Protein AF-A0AAU0M6X2-F1 (afdb_monomer)

Nearest PDB structures (foldseek):
  5ofb-assembly1_B  TM=8.542E-01  e=4.170E-01  Homo sapiens
  8vaa-assembly1_Q  TM=8.524E-01  e=2.517E+00  Legionella pneumophila
  6he1-assembly1_A  TM=4.734E-01  e=2.517E+00  Pseudomonas aeruginosa
  6dlm-assembly1_A  TM=5.297E-01  e=7.807E+00  synthetic construct

pLDDT: mean 91.8, std 10.57, range [49.19, 98.12]

Solvent-accessible surface area (backbone atoms only — not comparable to full-atom values): 5231 Å² total; per-residue (Å²): 115,55,74,46,75,36,66,67,50,44,53,52,46,48,54,52,47,53,54,45,51,51,55,43,53,53,39,52,54,48,35,52,53,36,48,53,50,27,53,50,42,40,74,75,35,48,93,38,78,70,28,44,51,52,29,50,53,35,50,51,52,30,52,53,40,52,53,49,43,52,53,47,53,49,52,44,53,56,53,70,65,56,83,34,64,42,80,42,82,54,79,77,72,77,80,114

Structure (mmCIF, N/CA/C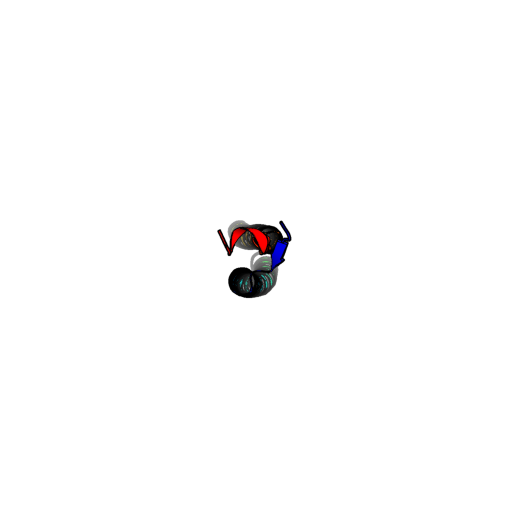/O backbone):
data_AF-A0AAU0M6X2-F1
#
_entry.id   AF-A0AAU0M6X2-F1
#
loop_
_atom_site.group_PDB
_atom_site.id
_atom_site.type_symbol
_atom_site.label_atom_id
_atom_site.label_alt_id
_atom_site.label_comp_id
_atom_site.label_asym_id
_atom_site.label_entity_id
_atom_site.label_seq_id
_atom_site.pdbx_PDB_ins_code
_atom_site.Cartn_x
_atom_site.Cartn_y
_atom_site.Cartn_z
_atom_site.occupancy
_atom_site.B_iso_or_equiv
_atom_site.auth_seq_id
_atom_site.auth_comp_id
_atom_site.auth_asym_id
_atom_site.auth_atom_id
_atom_site.pdbx_PDB_model_num
ATOM 1 N N . MET A 1 1 ? 15.221 -7.108 -36.993 1.00 66.62 1 MET A N 1
ATOM 2 C CA . MET A 1 1 ? 15.212 -6.308 -35.748 1.00 66.62 1 MET A CA 1
ATOM 3 C C . MET A 1 1 ? 15.006 -7.172 -34.508 1.00 66.62 1 MET A C 1
ATOM 5 O O . MET A 1 1 ? 13.884 -7.545 -34.168 1.00 66.62 1 MET A O 1
ATOM 9 N N . ALA A 1 2 ? 16.100 -7.505 -33.820 1.00 85.31 2 ALA A N 1
ATOM 10 C CA . ALA A 1 2 ? 16.067 -8.162 -32.511 1.00 85.31 2 ALA A CA 1
ATOM 11 C C . ALA A 1 2 ? 15.797 -7.142 -31.384 1.00 85.31 2 ALA A C 1
ATOM 13 O O . ALA A 1 2 ? 16.252 -6.001 -31.455 1.00 85.31 2 ALA A O 1
ATOM 14 N N . ARG A 1 3 ? 15.087 -7.542 -30.316 1.00 91.06 3 ARG A N 1
ATOM 15 C CA . ARG A 1 3 ? 14.929 -6.727 -29.095 1.00 91.06 3 ARG A CA 1
ATOM 16 C C . ARG A 1 3 ? 15.879 -7.223 -28.012 1.00 91.06 3 ARG A C 1
ATOM 18 O O . ARG A 1 3 ? 15.949 -8.422 -27.757 1.00 91.06 3 ARG A O 1
ATOM 25 N N . THR A 1 4 ? 16.558 -6.304 -27.335 1.00 94.69 4 THR A N 1
ATOM 26 C CA . THR A 1 4 ? 17.385 -6.608 -26.157 1.00 94.69 4 THR A CA 1
ATOM 27 C C . THR A 1 4 ? 16.960 -5.765 -24.963 1.00 94.69 4 THR A C 1
ATOM 29 O O . THR A 1 4 ? 16.322 -4.726 -25.123 1.00 94.69 4 THR A O 1
ATOM 32 N N . VAL A 1 5 ? 17.291 -6.205 -23.751 1.00 94.94 5 VAL A N 1
ATOM 33 C CA . VAL A 1 5 ? 17.040 -5.430 -22.531 1.00 94.94 5 VAL A CA 1
ATOM 34 C C . VAL A 1 5 ? 18.045 -4.290 -22.444 1.00 94.94 5 VAL A C 1
ATOM 36 O O . VAL A 1 5 ? 19.248 -4.528 -22.431 1.00 94.94 5 VAL A O 1
ATOM 39 N N . ASP A 1 6 ? 17.552 -3.063 -22.301 1.00 96.75 6 ASP A N 1
ATOM 40 C CA . ASP A 1 6 ? 18.372 -1.897 -21.990 1.00 96.75 6 ASP A CA 1
ATOM 41 C C . ASP A 1 6 ? 18.745 -1.924 -20.491 1.00 96.75 6 ASP A C 1
ATOM 43 O O . ASP A 1 6 ? 17.861 -1.810 -19.624 1.00 96.75 6 ASP A O 1
ATOM 47 N N . PRO A 1 7 ? 20.041 -2.067 -20.141 1.00 96.06 7 PRO A N 1
ATOM 48 C CA . PRO A 1 7 ? 20.481 -2.127 -18.750 1.00 96.06 7 PRO A CA 1
ATOM 49 C C . PRO A 1 7 ? 20.132 -0.868 -17.948 1.00 96.06 7 PRO A C 1
ATOM 51 O O . PRO A 1 7 ? 19.808 -0.967 -16.762 1.00 96.06 7 PRO A O 1
ATOM 54 N N . ALA A 1 8 ? 20.149 0.312 -18.573 1.00 95.88 8 ALA A N 1
ATOM 55 C CA . ALA A 1 8 ? 19.828 1.569 -17.911 1.00 95.88 8 ALA A CA 1
ATOM 56 C C . ALA A 1 8 ? 18.324 1.678 -17.626 1.00 95.88 8 ALA A C 1
ATOM 58 O O . ALA A 1 8 ? 17.941 2.066 -16.516 1.00 95.88 8 ALA A O 1
ATOM 59 N N . LYS A 1 9 ? 17.459 1.284 -18.576 1.00 96.75 9 LYS A N 1
ATOM 60 C CA . LYS A 1 9 ? 16.003 1.202 -18.335 1.00 96.75 9 LYS A CA 1
ATOM 61 C C . LYS A 1 9 ? 15.681 0.184 -17.244 1.00 96.75 9 LYS A C 1
ATOM 63 O O . LYS A 1 9 ? 14.913 0.496 -16.332 1.00 96.75 9 LYS A O 1
ATOM 68 N N . ARG A 1 10 ? 16.320 -0.991 -17.276 1.00 97.50 10 ARG A N 1
ATOM 69 C CA . ARG A 1 10 ? 16.181 -2.019 -16.233 1.00 97.50 10 ARG A CA 1
ATOM 70 C C . ARG A 1 10 ? 16.573 -1.483 -14.855 1.00 97.50 10 ARG A C 1
ATOM 72 O O . ARG A 1 10 ? 15.803 -1.645 -13.912 1.00 97.50 10 ARG A O 1
ATOM 79 N N . ALA A 1 11 ? 17.723 -0.818 -14.735 1.00 97.50 11 ALA A N 1
ATOM 80 C CA . ALA A 1 11 ? 18.188 -0.249 -13.470 1.00 97.50 11 ALA A CA 1
ATOM 81 C C . ALA A 1 11 ? 17.258 0.859 -12.944 1.00 97.50 11 ALA A C 1
ATOM 83 O O . ALA A 1 11 ? 16.990 0.933 -11.746 1.00 97.50 11 ALA A O 1
ATOM 84 N N . ARG A 1 12 ? 16.719 1.713 -13.826 1.00 97.06 12 ARG A N 1
ATOM 85 C CA . ARG A 1 12 ? 15.721 2.731 -13.447 1.00 97.06 12 ARG A CA 1
ATOM 86 C C . ARG A 1 12 ? 14.432 2.098 -12.927 1.00 97.06 12 ARG A C 1
ATOM 88 O O . ARG A 1 12 ? 13.964 2.512 -11.870 1.00 97.06 12 ARG A O 1
ATOM 95 N N . ARG A 1 13 ? 13.904 1.084 -13.622 1.00 97.62 13 ARG A N 1
ATOM 96 C CA . ARG A 1 13 ? 12.718 0.338 -13.177 1.00 97.62 13 ARG A CA 1
ATOM 97 C C . ARG A 1 13 ? 12.953 -0.320 -11.819 1.00 97.62 13 ARG A C 1
ATOM 99 O O . ARG A 1 13 ? 12.095 -0.219 -10.954 1.00 97.62 13 ARG A O 1
ATOM 106 N N . GLN A 1 14 ? 14.120 -0.934 -11.613 1.00 98.00 14 GLN A N 1
ATOM 107 C CA . GLN A 1 14 ? 14.443 -1.569 -10.335 1.00 98.00 14 GLN A CA 1
ATOM 108 C C . GLN A 1 14 ? 14.444 -0.561 -9.181 1.00 98.00 14 GLN A C 1
ATOM 110 O O . GLN A 1 14 ? 13.768 -0.791 -8.189 1.00 98.00 14 GLN A O 1
ATOM 115 N N . ARG A 1 15 ? 15.095 0.599 -9.342 1.00 98.00 15 ARG A N 1
ATOM 116 C CA . ARG A 1 15 ? 15.085 1.645 -8.304 1.00 98.00 15 ARG A CA 1
ATOM 117 C C . ARG A 1 15 ? 13.675 2.124 -7.961 1.00 98.00 15 ARG A C 1
ATOM 119 O O . ARG A 1 15 ? 13.376 2.332 -6.792 1.00 98.00 15 ARG A O 1
ATOM 126 N N . ALA A 1 16 ? 12.812 2.278 -8.965 1.00 97.69 16 ALA A N 1
ATOM 127 C CA . ALA A 1 16 ? 11.416 2.637 -8.734 1.00 97.69 16 ALA A CA 1
ATOM 128 C C . ALA A 1 16 ? 10.667 1.539 -7.956 1.00 97.69 16 ALA A C 1
ATOM 130 O O . ALA A 1 16 ? 9.969 1.850 -6.995 1.00 97.69 16 ALA A O 1
ATOM 131 N N . LEU A 1 17 ? 10.853 0.265 -8.321 1.00 98.12 17 LEU A N 1
ATOM 132 C CA . LEU A 1 17 ? 10.277 -0.871 -7.593 1.00 98.12 17 LEU A CA 1
ATOM 133 C C . LEU A 1 17 ? 10.757 -0.930 -6.138 1.00 98.12 17 LEU A C 1
ATOM 135 O O . LEU A 1 17 ? 9.937 -1.154 -5.251 1.00 98.12 17 LEU A O 1
ATOM 139 N N . ASP A 1 18 ? 12.042 -0.683 -5.888 1.00 98.06 18 ASP A N 1
ATOM 140 C CA . ASP A 1 18 ? 12.616 -0.686 -4.540 1.00 98.06 18 ASP A CA 1
ATOM 141 C C . ASP A 1 18 ? 12.021 0.445 -3.682 1.00 98.06 18 ASP A C 1
ATOM 143 O O . ASP A 1 18 ? 11.626 0.217 -2.539 1.00 98.06 18 ASP A O 1
ATOM 147 N N . SER A 1 19 ? 11.879 1.655 -4.242 1.00 97.81 19 SER A N 1
ATOM 148 C CA . SER A 1 19 ? 11.220 2.776 -3.553 1.00 97.81 19 SER A CA 1
ATOM 149 C C . SER A 1 19 ? 9.747 2.495 -3.247 1.00 97.81 19 SER A C 1
ATOM 151 O O . SER A 1 19 ? 9.273 2.804 -2.155 1.00 97.81 19 SER A O 1
ATOM 153 N N . ILE A 1 20 ? 9.022 1.881 -4.188 1.00 97.81 20 ILE A N 1
ATOM 154 C CA . ILE A 1 20 ? 7.623 1.483 -3.988 1.00 97.81 20 ILE A CA 1
ATOM 155 C C . ILE A 1 20 ? 7.517 0.420 -2.888 1.00 97.81 20 ILE A C 1
ATOM 157 O O . ILE A 1 20 ? 6.621 0.498 -2.052 1.00 97.81 20 ILE A O 1
ATOM 161 N N . LEU A 1 21 ? 8.429 -0.557 -2.862 1.00 96.94 21 LEU A N 1
ATOM 162 C CA . LEU A 1 21 ? 8.448 -1.604 -1.841 1.00 96.94 21 LEU A CA 1
ATOM 163 C C . LEU A 1 21 ? 8.708 -1.031 -0.444 1.00 96.94 21 LEU A C 1
ATOM 165 O O . LEU A 1 21 ? 8.060 -1.444 0.514 1.00 96.94 21 LEU A O 1
ATOM 169 N N . PHE A 1 22 ? 9.615 -0.059 -0.331 1.00 97.31 22 PHE A N 1
ATOM 170 C CA . PHE A 1 22 ? 9.860 0.642 0.928 1.00 97.31 22 PHE A CA 1
ATOM 171 C C . PHE A 1 22 ? 8.589 1.342 1.435 1.00 97.31 22 PHE A C 1
ATOM 173 O O . PHE A 1 22 ? 8.141 1.071 2.546 1.00 97.31 22 PHE A O 1
ATOM 180 N N . ALA A 1 23 ? 7.941 2.144 0.582 1.00 96.50 23 ALA A N 1
ATOM 181 C CA . ALA A 1 23 ? 6.686 2.815 0.928 1.00 96.50 23 ALA A CA 1
ATOM 182 C C . ALA A 1 23 ? 5.558 1.825 1.278 1.00 96.50 23 ALA A C 1
ATOM 184 O O . ALA A 1 23 ? 4.752 2.085 2.170 1.00 96.50 23 ALA A O 1
ATOM 185 N N . GLN A 1 24 ? 5.501 0.676 0.598 1.00 97.31 24 GLN A N 1
ATOM 186 C CA . GLN A 1 24 ? 4.537 -0.384 0.891 1.00 97.31 24 GLN A CA 1
ATOM 187 C C . GLN A 1 24 ? 4.724 -0.944 2.307 1.00 97.31 24 GLN A C 1
ATOM 189 O O . GLN A 1 24 ? 3.741 -1.108 3.027 1.00 97.31 24 GLN A O 1
ATOM 194 N N . ASN A 1 25 ? 5.966 -1.211 2.715 1.00 96.81 25 ASN A N 1
ATOM 195 C CA . ASN A 1 25 ? 6.270 -1.734 4.047 1.00 96.81 25 ASN A CA 1
ATOM 196 C C . ASN A 1 25 ? 5.954 -0.715 5.152 1.00 96.81 25 ASN A C 1
ATOM 198 O O . ASN A 1 25 ? 5.386 -1.089 6.179 1.00 96.81 25 ASN A O 1
ATOM 202 N N . ASP A 1 26 ? 6.253 0.566 4.924 1.00 96.88 26 ASP A N 1
ATOM 203 C CA . ASP A 1 26 ? 5.896 1.639 5.859 1.00 96.88 26 ASP A CA 1
ATOM 204 C C . ASP A 1 26 ? 4.376 1.737 6.042 1.00 96.88 26 ASP A C 1
ATOM 206 O O . ASP A 1 26 ? 3.888 1.819 7.171 1.00 96.88 26 ASP A O 1
ATOM 210 N N . LEU A 1 27 ? 3.611 1.663 4.946 1.00 96.94 27 LEU A N 1
ATOM 211 C CA . LEU A 1 27 ? 2.149 1.662 4.999 1.00 96.94 27 LEU A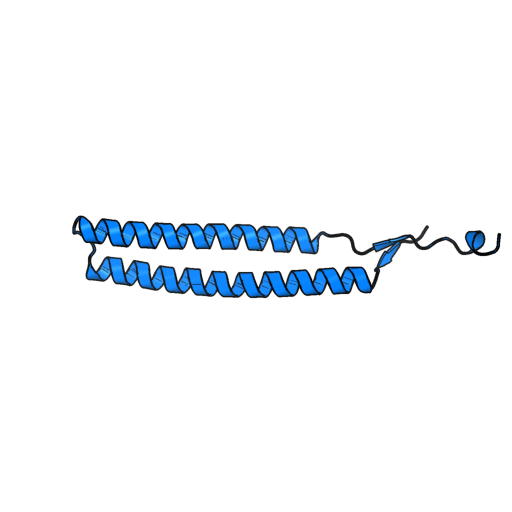 CA 1
ATOM 212 C C . LEU A 1 27 ? 1.596 0.445 5.743 1.00 96.94 27 LEU A C 1
ATOM 214 O O . LEU A 1 27 ? 0.684 0.616 6.544 1.00 96.94 27 LEU A O 1
ATOM 218 N N . ILE A 1 28 ? 2.150 -0.754 5.532 1.00 96.94 28 ILE A N 1
ATOM 219 C CA . ILE A 1 28 ? 1.756 -1.958 6.286 1.00 96.94 28 ILE A CA 1
ATOM 220 C C . ILE A 1 28 ? 1.953 -1.727 7.790 1.00 96.94 28 ILE A C 1
ATOM 222 O O . ILE A 1 28 ? 1.010 -1.902 8.560 1.00 96.94 28 ILE A O 1
ATOM 226 N N . SER A 1 29 ? 3.131 -1.242 8.203 1.00 97.00 29 SER A N 1
ATOM 227 C CA . SER A 1 29 ? 3.403 -0.962 9.620 1.00 97.00 29 SER A CA 1
ATOM 228 C C . SER A 1 29 ? 2.467 0.105 10.198 1.00 97.00 29 SER A C 1
ATOM 230 O O . SER A 1 29 ? 2.062 0.014 11.358 1.00 97.00 29 SER A O 1
ATOM 232 N N . LEU A 1 30 ? 2.118 1.130 9.415 1.00 96.00 30 LEU A N 1
ATOM 233 C CA . LEU A 1 30 ? 1.178 2.16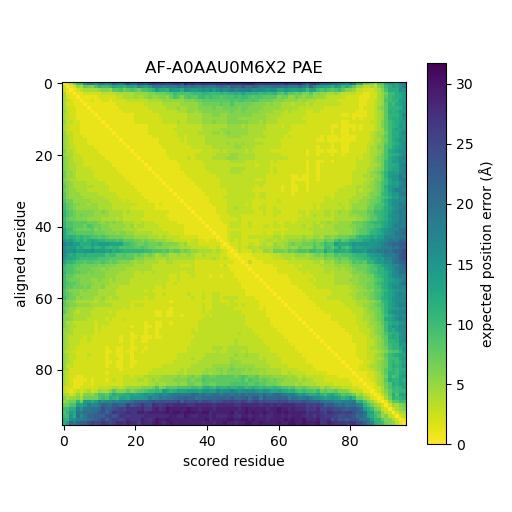8 9.837 1.00 96.00 30 LEU A CA 1
ATOM 234 C C . LEU A 1 30 ? -0.250 1.634 9.977 1.00 96.00 30 LEU A C 1
ATOM 236 O O . LEU A 1 30 ? -0.912 1.972 10.954 1.00 96.00 30 LEU A O 1
ATOM 240 N N . VAL A 1 31 ? -0.717 0.795 9.046 1.00 96.62 31 VAL A N 1
ATOM 241 C CA . VAL A 1 31 ? -2.042 0.157 9.125 1.00 96.62 31 VAL A CA 1
ATOM 242 C C . VAL A 1 31 ? -2.158 -0.674 10.402 1.00 96.62 31 VAL A C 1
ATOM 244 O O . VAL A 1 31 ? -3.144 -0.525 11.123 1.00 96.62 31 VAL A O 1
ATOM 247 N N . GLU A 1 32 ? -1.146 -1.487 10.714 1.00 95.38 32 GLU A N 1
ATOM 248 C CA . GLU A 1 32 ? -1.103 -2.300 11.938 1.00 95.38 32 GLU A CA 1
ATOM 249 C C . GLU A 1 32 ? -1.179 -1.425 13.197 1.00 95.38 32 GLU A C 1
ATOM 251 O O . GLU A 1 32 ? -2.084 -1.589 14.012 1.00 95.38 32 GLU A O 1
ATOM 256 N N . LYS A 1 33 ? -0.305 -0.415 13.308 1.00 94.19 33 LYS A N 1
ATOM 257 C CA . LYS A 1 33 ? -0.287 0.510 14.456 1.00 94.19 33 LYS A CA 1
ATOM 258 C C . LYS A 1 33 ? -1.590 1.295 14.603 1.00 94.19 33 LYS A C 1
ATOM 260 O O . LYS A 1 33 ? -2.044 1.533 15.719 1.00 94.19 33 LYS A O 1
ATOM 265 N N . CYS A 1 34 ? -2.202 1.717 13.498 1.00 94.00 34 CYS A N 1
ATOM 266 C CA . CYS A 1 34 ? -3.511 2.365 13.532 1.00 94.00 34 CYS A CA 1
ATOM 267 C C . CYS A 1 34 ? -4.615 1.399 13.978 1.00 94.0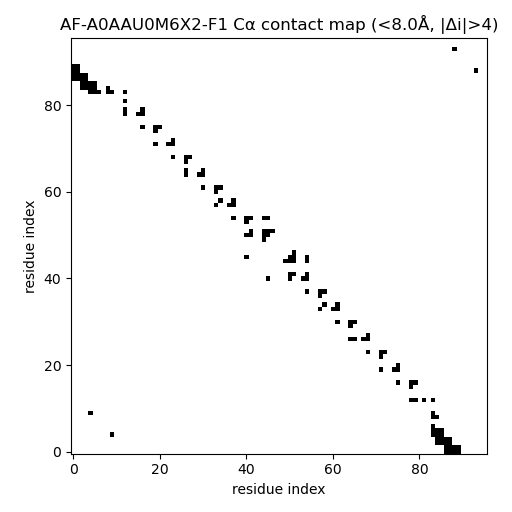0 34 CYS A C 1
ATOM 269 O O . CYS A 1 34 ? -5.526 1.829 14.681 1.00 94.00 34 CYS A O 1
ATOM 271 N N . GLY A 1 35 ? -4.527 0.117 13.614 1.00 93.94 35 GLY A N 1
ATOM 272 C CA . GLY A 1 35 ? -5.414 -0.928 14.124 1.00 93.94 35 GLY A CA 1
ATOM 273 C C . GLY A 1 35 ? -5.301 -1.099 15.639 1.00 93.94 35 GLY A C 1
ATOM 274 O O . GLY A 1 35 ? -6.323 -1.113 16.32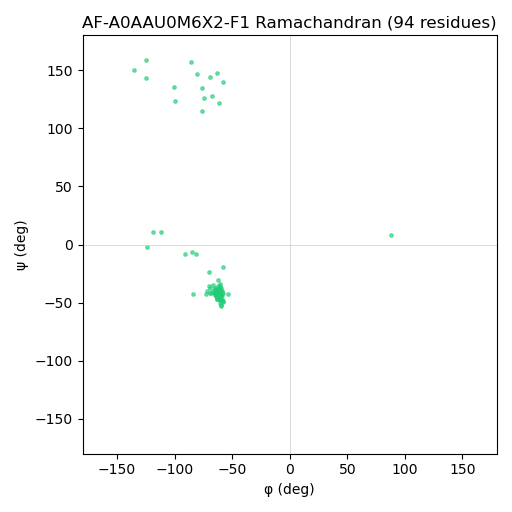5 1.00 93.94 35 GLY A O 1
ATOM 275 N N . ASP A 1 36 ? -4.078 -1.132 16.170 1.00 93.38 36 ASP A N 1
ATOM 276 C CA . ASP A 1 36 ? -3.835 -1.207 17.617 1.00 93.38 36 ASP A CA 1
ATOM 277 C C . ASP A 1 36 ? -4.404 0.016 18.353 1.00 93.38 36 ASP A C 1
ATOM 279 O O . ASP A 1 36 ? -5.064 -0.119 19.386 1.00 93.38 36 ASP A O 1
ATOM 283 N N . LEU A 1 37 ? -4.205 1.218 17.800 1.00 88.88 37 LEU A N 1
ATOM 284 C CA . LEU A 1 37 ? -4.755 2.459 18.354 1.00 88.88 37 LEU A CA 1
ATOM 285 C C . LEU A 1 37 ? -6.288 2.492 18.311 1.00 88.88 37 LEU A C 1
ATOM 287 O O . LEU A 1 37 ? -6.913 2.932 19.274 1.00 88.88 37 LEU A O 1
ATOM 291 N N . GLU A 1 38 ? -6.905 2.024 17.222 1.00 92.44 38 GLU A N 1
ATOM 292 C CA . GLU A 1 38 ? -8.364 1.907 17.117 1.00 92.44 38 GLU A CA 1
ATOM 293 C C . GLU A 1 38 ? -8.914 0.951 18.185 1.00 92.44 38 GLU A C 1
ATOM 295 O O . GLU A 1 38 ? -9.901 1.268 18.855 1.00 92.44 38 GLU A O 1
ATOM 300 N N . ALA A 1 39 ? -8.265 -0.203 18.372 1.00 93.94 39 ALA A N 1
ATOM 301 C CA . ALA A 1 39 ? -8.650 -1.184 19.378 1.00 93.94 39 ALA A CA 1
ATOM 302 C C . ALA A 1 39 ? -8.514 -0.623 20.804 1.00 93.94 39 ALA A C 1
ATOM 304 O O . ALA A 1 39 ? -9.437 -0.776 21.607 1.00 93.94 39 ALA A O 1
ATOM 305 N N . GLY A 1 40 ? -7.412 0.077 21.095 1.00 92.81 40 GLY A N 1
ATOM 306 C CA . GLY A 1 40 ? -7.192 0.760 22.372 1.00 92.81 40 GLY A CA 1
ATOM 307 C C . GLY A 1 40 ? -8.248 1.831 22.650 1.00 92.81 40 GLY A C 1
ATOM 308 O O . GLY A 1 40 ? -8.910 1.789 23.685 1.00 92.81 40 GLY A O 1
ATOM 309 N N . ALA A 1 41 ? -8.502 2.724 21.687 1.00 90.00 41 ALA A N 1
ATOM 310 C CA . ALA A 1 41 ? -9.533 3.754 21.816 1.00 90.00 41 ALA A CA 1
ATOM 311 C C . ALA A 1 41 ? -10.921 3.142 22.063 1.00 90.00 41 ALA A C 1
ATOM 313 O O . ALA A 1 41 ? -11.672 3.607 22.918 1.00 90.00 41 ALA A O 1
ATOM 314 N N . ARG A 1 42 ? -11.261 2.057 21.361 1.00 94.25 42 ARG A N 1
ATOM 315 C CA . ARG A 1 42 ? -12.537 1.361 21.563 1.00 94.25 42 ARG A CA 1
ATOM 316 C C . ARG A 1 42 ? -12.663 0.781 22.970 1.00 94.25 42 ARG A C 1
ATOM 318 O O . ARG A 1 42 ? -13.750 0.839 23.536 1.00 94.25 42 ARG A O 1
ATOM 325 N N . ALA A 1 43 ? -11.583 0.232 23.520 1.00 94.75 43 ALA A N 1
ATOM 326 C CA . ALA A 1 43 ? -11.576 -0.323 24.869 1.00 94.75 43 ALA A CA 1
ATOM 327 C C . ALA A 1 43 ? -11.674 0.759 25.959 1.00 94.75 43 ALA A C 1
ATOM 329 O O . ALA A 1 43 ? -12.310 0.527 26.984 1.00 94.75 43 ALA A O 1
ATOM 330 N N . GLU A 1 44 ? -11.063 1.926 25.743 1.00 93.62 44 GLU A N 1
ATOM 331 C CA . GLU A 1 44 ? -10.997 3.003 26.739 1.00 93.62 44 GLU A CA 1
ATOM 332 C C . GLU A 1 44 ? -12.230 3.908 26.749 1.00 93.62 44 GLU A C 1
ATOM 334 O O . GLU A 1 44 ? -12.699 4.297 27.818 1.00 93.62 44 GLU A O 1
ATOM 339 N N . VAL A 1 45 ? -12.738 4.276 25.568 1.00 93.88 45 VAL A N 1
ATOM 340 C CA . VAL A 1 45 ? -13.770 5.318 25.435 1.00 93.88 45 VAL A CA 1
ATOM 341 C C . VAL A 1 45 ? -15.031 4.859 24.700 1.00 93.88 45 VAL A C 1
ATOM 343 O O . VAL A 1 45 ? -15.974 5.638 24.567 1.00 93.88 45 VAL A O 1
ATOM 346 N N . GLY A 1 46 ? -15.081 3.614 24.223 1.00 91.00 46 GLY A N 1
ATOM 347 C CA . GLY A 1 46 ? -16.233 3.087 23.489 1.00 91.00 46 GLY A CA 1
ATOM 348 C C . GLY A 1 46 ? -17.519 3.027 24.324 1.00 91.00 46 GLY A C 1
ATOM 349 O O . GLY A 1 46 ? -17.492 2.787 25.530 1.00 91.00 46 GLY A O 1
ATOM 350 N N . GLY A 1 47 ? -18.666 3.218 23.666 1.00 90.25 47 GLY A N 1
ATOM 351 C CA . GLY A 1 47 ? -19.986 3.178 24.307 1.00 90.25 47 GLY A CA 1
ATOM 352 C C . GLY A 1 47 ? -20.444 4.518 24.888 1.00 90.25 47 GLY A C 1
ATOM 353 O O . GLY A 1 47 ? -21.470 4.584 25.574 1.00 90.25 47 GLY A O 1
ATOM 354 N N . HIS A 1 48 ? -19.706 5.595 24.620 1.00 92.38 48 HIS A N 1
ATOM 355 C CA . HIS A 1 48 ? -20.092 6.969 24.929 1.00 92.38 48 HIS A CA 1
ATOM 356 C C . HIS A 1 48 ? -20.035 7.819 23.654 1.00 92.38 48 HIS A C 1
ATOM 358 O O . HIS A 1 48 ? -19.097 7.653 22.879 1.00 92.38 48 HIS A O 1
ATOM 364 N N . PRO A 1 49 ? -20.949 8.790 23.446 1.00 93.19 49 PRO A N 1
ATOM 365 C CA . PRO A 1 49 ? -21.067 9.497 22.166 1.00 93.19 49 PRO A CA 1
ATOM 366 C C . PRO A 1 49 ? -19.762 10.120 21.644 1.00 93.19 49 PRO A C 1
ATOM 368 O O . PRO A 1 49 ? -19.450 10.010 20.463 1.00 93.19 49 PRO A O 1
ATOM 371 N N . ILE A 1 50 ? -18.977 10.747 22.529 1.00 93.19 50 ILE A N 1
ATOM 372 C CA . ILE A 1 50 ? -17.692 11.368 22.164 1.00 93.19 50 ILE A CA 1
ATOM 373 C C . ILE A 1 50 ? -16.632 10.304 21.861 1.00 93.19 50 ILE A C 1
ATOM 375 O O . ILE A 1 50 ? -15.849 10.450 20.926 1.00 93.19 50 ILE A O 1
ATOM 379 N N . GLY A 1 51 ? -16.595 9.226 22.644 1.00 92.31 51 GLY A N 1
ATOM 380 C CA . GLY A 1 51 ? -15.636 8.150 22.431 1.00 92.31 51 GLY A CA 1
ATOM 381 C C . GLY A 1 51 ? -15.917 7.363 21.156 1.00 92.31 51 GLY A C 1
ATOM 382 O O . GLY A 1 51 ? -14.987 7.057 20.416 1.00 92.31 51 GLY A O 1
ATOM 383 N N . ASP A 1 52 ? -17.188 7.143 20.824 1.00 92.81 52 ASP A N 1
ATOM 384 C CA . ASP A 1 52 ? -17.592 6.526 19.561 1.00 92.81 52 ASP A CA 1
ATOM 385 C C . ASP A 1 52 ? -17.166 7.383 18.354 1.00 92.81 52 ASP A C 1
ATOM 387 O O . ASP A 1 52 ? -16.738 6.840 17.335 1.00 92.81 52 ASP A O 1
ATOM 391 N N . GLU A 1 53 ? -17.190 8.718 18.471 1.00 94.06 53 GLU A N 1
ATOM 392 C CA . GLU A 1 53 ? -16.652 9.613 17.439 1.00 94.06 53 GLU A CA 1
ATOM 393 C C . GLU A 1 53 ? -15.127 9.468 17.289 1.00 94.06 53 GLU A C 1
ATOM 395 O O . GLU A 1 53 ? -14.613 9.416 16.168 1.00 94.06 53 GLU A O 1
ATOM 400 N N . ILE A 1 54 ? -14.389 9.357 18.399 1.00 91.06 54 ILE A N 1
ATOM 401 C CA . ILE A 1 54 ? -12.935 9.122 18.384 1.00 91.06 54 ILE A CA 1
ATOM 402 C C . ILE A 1 54 ? -12.618 7.784 17.703 1.00 91.06 54 ILE A C 1
ATOM 404 O O . ILE A 1 54 ? -11.768 7.734 16.810 1.00 91.06 54 ILE A O 1
ATOM 408 N N . VAL A 1 55 ? -13.336 6.717 18.066 1.00 93.88 55 VAL A N 1
ATOM 409 C CA . VAL A 1 55 ? -13.186 5.383 17.461 1.00 93.88 55 VAL A CA 1
ATOM 410 C C . VAL A 1 55 ? -13.502 5.428 15.966 1.00 93.88 55 VAL A C 1
ATOM 412 O O . VAL A 1 55 ? -12.746 4.883 15.162 1.00 93.88 55 VAL A O 1
ATOM 415 N N . ALA A 1 56 ? -14.568 6.125 15.564 1.00 93.00 56 ALA A N 1
ATOM 416 C CA . ALA A 1 56 ? -14.921 6.285 14.156 1.00 93.00 56 ALA A CA 1
ATOM 417 C C . ALA A 1 56 ? -13.826 7.018 13.365 1.00 93.00 56 ALA A C 1
ATOM 419 O O . ALA A 1 56 ? -13.480 6.603 12.258 1.00 93.00 56 ALA A O 1
ATOM 420 N N . ARG A 1 57 ? -13.224 8.074 13.928 1.00 91.19 57 ARG A N 1
ATOM 421 C CA . ARG A 1 57 ? -12.102 8.790 13.294 1.00 91.19 57 ARG A CA 1
ATOM 422 C C . ARG A 1 57 ? -10.850 7.917 13.166 1.00 91.19 57 ARG A C 1
ATOM 424 O O . ARG A 1 57 ? -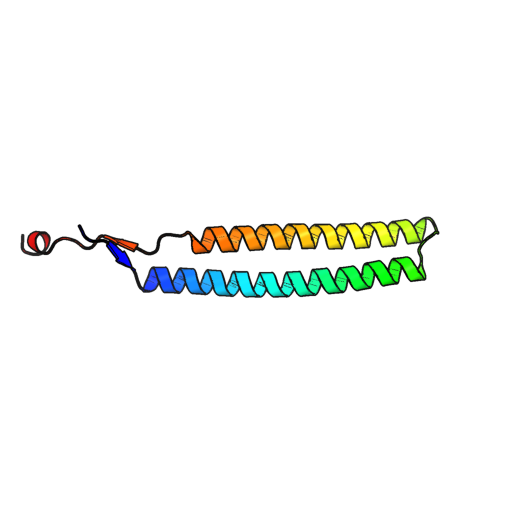10.167 7.985 12.140 1.00 91.19 57 ARG A O 1
ATOM 431 N N . ALA A 1 58 ? -10.560 7.086 14.168 1.00 90.25 58 ALA A N 1
ATOM 432 C CA . ALA A 1 58 ? -9.461 6.123 14.108 1.00 90.25 58 ALA A CA 1
ATOM 433 C C . ALA A 1 58 ? -9.689 5.086 12.993 1.00 90.25 58 ALA A C 1
ATOM 435 O O . ALA A 1 58 ? -8.810 4.887 12.153 1.00 90.25 58 ALA A O 1
ATOM 436 N N . ALA A 1 59 ? -10.899 4.524 12.909 1.00 92.94 59 ALA A N 1
ATOM 437 C CA . ALA A 1 59 ? -11.285 3.588 11.855 1.00 92.94 59 ALA A CA 1
ATOM 438 C C . ALA A 1 59 ? -11.205 4.219 10.449 1.00 92.94 59 ALA A C 1
ATOM 440 O O . ALA A 1 59 ? -10.685 3.600 9.521 1.00 92.94 59 ALA A O 1
ATOM 441 N N . LEU A 1 60 ? -11.651 5.473 10.285 1.00 93.56 60 LEU A N 1
ATOM 442 C CA . LEU A 1 60 ? -11.516 6.216 9.022 1.00 93.56 60 LEU A CA 1
ATOM 443 C C . LEU A 1 60 ? -10.048 6.393 8.612 1.00 93.56 60 LEU A C 1
ATOM 445 O O . LEU A 1 60 ? -9.706 6.209 7.445 1.00 93.56 60 LEU A O 1
ATOM 449 N N . SER A 1 61 ? -9.178 6.720 9.570 1.00 92.00 61 SER A N 1
ATOM 450 C CA . SER A 1 61 ? -7.740 6.876 9.319 1.00 92.00 61 SER A CA 1
ATOM 451 C C . SER A 1 61 ? -7.105 5.556 8.877 1.00 92.00 61 SER A C 1
ATOM 453 O O . SER A 1 61 ? -6.345 5.535 7.908 1.00 92.00 61 SER A O 1
ATOM 455 N N . ARG A 1 62 ? -7.473 4.441 9.522 1.00 93.94 62 ARG A N 1
ATOM 456 C CA . ARG A 1 62 ? -7.036 3.098 9.118 1.00 93.94 62 ARG A CA 1
ATOM 457 C C . ARG A 1 62 ? -7.502 2.757 7.701 1.00 93.94 62 ARG A C 1
ATOM 459 O O . ARG A 1 62 ? -6.686 2.355 6.876 1.00 93.94 62 ARG A O 1
ATOM 466 N N . GLY A 1 63 ? -8.774 3.006 7.386 1.00 95.19 63 GLY A N 1
ATOM 467 C CA . GLY A 1 63 ? -9.324 2.784 6.045 1.00 95.19 63 GLY A CA 1
ATOM 468 C C . GLY A 1 63 ? -8.623 3.610 4.958 1.00 95.19 63 GLY A C 1
ATOM 469 O O . GLY A 1 63 ? -8.369 3.111 3.862 1.00 95.19 63 GLY A O 1
ATOM 470 N N . ALA A 1 64 ? -8.235 4.855 5.254 1.00 95.31 64 ALA A N 1
ATOM 471 C CA . ALA A 1 64 ? -7.463 5.682 4.322 1.00 95.31 64 ALA A CA 1
ATOM 472 C C . ALA A 1 64 ? -6.055 5.111 4.050 1.00 95.31 64 ALA A C 1
ATOM 474 O O . ALA A 1 64 ? -5.568 5.157 2.913 1.00 95.31 64 ALA A O 1
ATOM 475 N N . LEU A 1 65 ? -5.408 4.539 5.070 1.00 96.06 65 LEU A N 1
ATOM 476 C CA . LEU A 1 65 ? -4.119 3.859 4.921 1.00 96.06 65 LEU A CA 1
ATOM 477 C C . LEU A 1 65 ? -4.249 2.554 4.126 1.00 96.06 65 LEU A C 1
ATOM 479 O O . LEU A 1 65 ? -3.430 2.307 3.244 1.00 96.06 65 LEU A O 1
ATOM 483 N N . GLU A 1 66 ? -5.297 1.761 4.365 1.00 96.75 66 GLU A N 1
ATOM 484 C CA . GLU A 1 66 ? -5.605 0.557 3.575 1.00 96.75 66 GLU A CA 1
ATOM 485 C C . GLU A 1 66 ? -5.814 0.906 2.087 1.00 96.75 66 GLU A C 1
ATOM 487 O O . GLU A 1 66 ? -5.254 0.254 1.200 1.00 96.75 66 GLU A O 1
ATOM 492 N N . GLY A 1 67 ? -6.540 1.993 1.796 1.00 97.31 67 GLY A N 1
ATOM 493 C CA . GLY A 1 67 ? -6.697 2.510 0.433 1.00 97.31 67 GLY A CA 1
ATOM 494 C C . GLY A 1 67 ? -5.371 2.954 -0.198 1.00 97.31 67 GLY A C 1
ATOM 495 O O . GLY A 1 67 ? -5.092 2.642 -1.358 1.00 97.31 67 GLY A O 1
ATOM 496 N N . SER A 1 68 ? -4.516 3.623 0.579 1.00 97.50 68 SER A N 1
ATOM 497 C CA . SER A 1 68 ? -3.172 4.022 0.138 1.00 97.50 68 SER A CA 1
ATOM 498 C C . SER A 1 68 ? -2.287 2.807 -0.160 1.00 97.50 68 SER A C 1
ATOM 500 O O . SER A 1 68 ? -1.597 2.776 -1.180 1.00 97.50 68 SER A O 1
ATOM 502 N N . LEU A 1 69 ? -2.351 1.768 0.677 1.00 97.56 69 LEU A N 1
ATOM 503 C CA . LEU A 1 69 ? -1.627 0.512 0.483 1.00 97.56 69 LEU A CA 1
ATOM 504 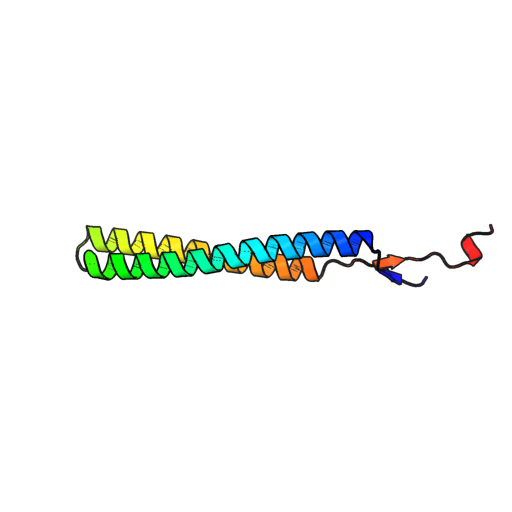C C . LEU A 1 69 ? -2.053 -0.190 -0.814 1.00 97.56 69 LEU A C 1
ATOM 506 O O . LEU A 1 69 ? -1.199 -0.649 -1.577 1.00 97.56 69 LEU A O 1
ATOM 510 N N . ALA A 1 70 ? -3.356 -0.223 -1.103 1.00 97.12 70 ALA A N 1
ATOM 511 C CA . ALA A 1 70 ? -3.874 -0.767 -2.354 1.00 97.12 70 ALA A CA 1
ATOM 512 C C . ALA A 1 70 ? -3.370 0.021 -3.578 1.00 97.12 70 ALA A C 1
ATOM 514 O O . ALA A 1 70 ? -2.944 -0.582 -4.566 1.00 97.12 70 ALA A O 1
ATOM 515 N N . ALA A 1 71 ? -3.352 1.355 -3.506 1.00 97.56 71 ALA A N 1
ATOM 516 C CA . ALA A 1 71 ? -2.828 2.202 -4.578 1.00 97.56 71 ALA A CA 1
ATOM 517 C C . ALA A 1 71 ? -1.324 1.969 -4.823 1.00 97.56 71 ALA A C 1
ATOM 519 O O . ALA A 1 71 ? -0.890 1.844 -5.970 1.00 97.56 71 ALA A O 1
ATOM 520 N N . VAL A 1 72 ? -0.525 1.833 -3.759 1.00 97.56 72 VAL A N 1
ATOM 521 C CA . VAL A 1 72 ? 0.911 1.518 -3.860 1.00 97.56 72 VAL A CA 1
ATOM 522 C C . VAL A 1 72 ? 1.139 0.126 -4.457 1.00 97.56 72 VAL A C 1
ATOM 524 O O . VAL A 1 72 ? 2.016 -0.044 -5.307 1.00 97.56 72 VAL A O 1
ATOM 527 N N . ALA A 1 73 ? 0.323 -0.866 -4.093 1.00 96.50 73 ALA A N 1
ATOM 528 C CA . ALA A 1 73 ? 0.389 -2.198 -4.694 1.00 96.50 73 ALA A CA 1
ATOM 529 C C . ALA A 1 73 ? 0.104 -2.164 -6.209 1.00 96.50 73 ALA A C 1
ATOM 531 O O . ALA A 1 73 ? 0.825 -2.797 -6.987 1.00 96.50 73 ALA A O 1
ATOM 532 N N . GLN A 1 74 ? -0.884 -1.372 -6.642 1.00 97.56 74 GLN A N 1
ATOM 533 C CA . GLN A 1 74 ? -1.172 -1.152 -8.064 1.00 97.56 74 GLN A CA 1
ATOM 534 C C . GLN A 1 74 ? -0.010 -0.450 -8.778 1.00 97.56 74 GLN A C 1
ATOM 536 O O . GLN A 1 74 ? 0.400 -0.885 -9.855 1.00 97.56 74 GLN A O 1
ATOM 541 N N . ALA A 1 75 ? 0.579 0.583 -8.166 1.00 97.06 75 ALA A N 1
ATOM 542 C CA . ALA A 1 75 ? 1.754 1.263 -8.710 1.00 97.06 75 ALA A CA 1
ATOM 543 C C . ALA A 1 75 ? 2.942 0.301 -8.885 1.00 97.06 75 ALA A C 1
ATOM 545 O O . ALA A 1 75 ? 3.633 0.349 -9.905 1.00 97.06 75 ALA A O 1
ATOM 546 N N . ARG A 1 76 ? 3.146 -0.627 -7.938 1.00 97.56 76 ARG A N 1
ATOM 547 C CA . ARG A 1 76 ? 4.168 -1.681 -8.041 1.00 97.56 76 ARG A CA 1
ATOM 548 C C . ARG A 1 76 ? 3.938 -2.569 -9.257 1.00 97.56 76 ARG A C 1
ATOM 550 O O . ARG A 1 76 ? 4.872 -2.823 -10.016 1.00 97.56 76 ARG A O 1
ATOM 557 N N . GLN A 1 77 ? 2.701 -3.028 -9.448 1.00 97.38 77 GLN A N 1
ATOM 558 C CA . GLN A 1 77 ? 2.331 -3.867 -10.585 1.00 97.38 77 GLN A CA 1
ATOM 559 C C . GLN A 1 77 ? 2.522 -3.118 -11.908 1.00 97.38 77 GLN A C 1
ATOM 561 O O . GLN A 1 77 ? 3.156 -3.646 -12.817 1.00 97.38 77 GLN A O 1
ATOM 566 N N . ALA A 1 78 ? 2.058 -1.870 -11.998 1.00 96.94 78 ALA A N 1
ATOM 567 C CA . ALA A 1 78 ? 2.246 -1.035 -13.181 1.00 96.94 78 ALA A CA 1
ATOM 568 C C . ALA A 1 78 ? 3.736 -0.825 -13.500 1.00 96.94 78 ALA A C 1
ATOM 570 O O . ALA A 1 78 ? 4.154 -0.984 -14.645 1.00 96.94 78 ALA A O 1
ATOM 571 N N . CYS A 1 79 ? 4.559 -0.542 -12.484 1.00 97.25 79 CYS A N 1
ATOM 572 C CA . CYS A 1 79 ? 5.999 -0.360 -12.647 1.00 97.25 79 CYS A CA 1
ATOM 573 C C . CYS A 1 79 ? 6.694 -1.637 -13.144 1.00 97.25 79 CYS A C 1
ATOM 575 O O . CYS A 1 79 ? 7.548 -1.572 -14.029 1.00 97.25 79 CYS A O 1
ATOM 577 N N . ALA A 1 80 ? 6.298 -2.807 -12.632 1.00 96.31 80 ALA A N 1
ATOM 578 C CA . ALA A 1 80 ? 6.840 -4.095 -13.062 1.00 96.31 80 ALA A CA 1
ATOM 579 C C . ALA A 1 80 ? 6.558 -4.395 -14.547 1.00 96.31 80 ALA A C 1
ATOM 581 O O . ALA A 1 80 ? 7.378 -5.038 -15.205 1.00 96.31 80 ALA A O 1
ATOM 582 N N . MET A 1 81 ? 5.439 -3.888 -15.075 1.00 97.19 81 MET A N 1
ATOM 583 C CA . MET A 1 81 ? 5.014 -4.073 -16.466 1.00 97.19 81 MET A CA 1
ATOM 584 C C . MET A 1 81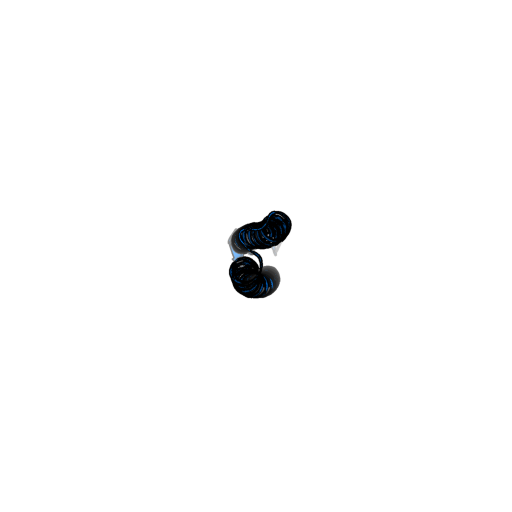 ? 5.684 -3.116 -17.460 1.00 97.19 81 MET A C 1
ATOM 586 O O . MET A 1 81 ? 5.526 -3.298 -18.665 1.00 97.19 81 MET A O 1
ATOM 590 N N . ILE A 1 82 ? 6.437 -2.110 -16.997 1.00 96.00 82 ILE A N 1
ATOM 591 C CA . ILE A 1 82 ? 7.147 -1.186 -17.891 1.00 96.00 82 ILE A CA 1
ATOM 592 C C . ILE A 1 82 ? 8.161 -1.972 -18.726 1.00 96.00 82 ILE A C 1
ATOM 594 O O . ILE A 1 82 ? 9.069 -2.613 -18.178 1.00 96.00 82 ILE A O 1
ATOM 598 N N . ASP A 1 83 ? 8.015 -1.888 -20.051 1.00 95.94 83 ASP A N 1
ATOM 599 C CA . ASP A 1 83 ? 8.942 -2.489 -21.001 1.00 95.94 83 ASP A CA 1
ATOM 600 C C . ASP A 1 83 ? 10.303 -1.784 -20.939 1.00 95.94 83 ASP A C 1
ATOM 602 O O . ASP A 1 83 ? 10.426 -0.560 -21.028 1.00 95.94 83 ASP A O 1
ATOM 606 N N . VAL A 1 84 ? 11.345 -2.589 -20.764 1.00 96.56 84 VAL A N 1
ATOM 607 C CA . VAL A 1 84 ? 12.739 -2.149 -20.665 1.00 96.56 84 VAL A CA 1
ATOM 608 C C . VAL A 1 84 ? 13.557 -2.590 -21.875 1.00 96.56 84 VAL A C 1
ATOM 610 O O . VAL A 1 84 ? 14.780 -2.497 -21.847 1.00 96.56 84 VAL A O 1
ATOM 613 N N . THR A 1 85 ? 12.907 -3.086 -22.926 1.00 95.81 85 THR A N 1
ATOM 614 C CA . THR A 1 85 ? 13.575 -3.503 -24.156 1.00 95.81 85 THR A CA 1
ATOM 615 C C . THR A 1 85 ? 13.787 -2.340 -25.130 1.00 95.81 85 THR A C 1
ATOM 617 O O . THR A 1 85 ? 13.141 -1.287 -25.054 1.00 95.81 85 THR A O 1
ATOM 620 N N . VAL A 1 86 ? 14.771 -2.506 -26.010 1.00 92.31 86 VAL A N 1
ATOM 621 C CA . VAL A 1 86 ? 15.106 -1.614 -27.128 1.00 92.31 86 VAL A CA 1
ATOM 622 C C . VAL A 1 86 ? 15.359 -2.449 -28.378 1.00 92.31 86 VAL A C 1
ATOM 624 O O . VAL A 1 86 ? 15.792 -3.600 -28.282 1.00 92.31 86 VAL A O 1
ATOM 627 N N . GLU A 1 87 ? 15.075 -1.872 -29.540 1.00 91.75 87 GLU A N 1
ATOM 628 C CA . GLU A 1 87 ? 15.387 -2.474 -30.836 1.00 91.75 87 GLU A CA 1
ATOM 629 C C . GLU A 1 87 ? 16.880 -2.324 -31.130 1.00 91.75 87 GLU A C 1
ATOM 631 O O . GLU A 1 87 ? 17.469 -1.262 -30.916 1.00 91.75 87 GLU A O 1
ATOM 636 N N . VAL A 1 88 ? 17.498 -3.411 -31.586 1.00 84.50 88 VAL A N 1
ATOM 637 C CA . VAL A 1 88 ? 18.880 -3.426 -32.064 1.00 84.50 88 VAL A CA 1
ATOM 638 C C . VAL A 1 88 ? 18.827 -3.376 -33.595 1.00 84.50 88 VAL A C 1
ATOM 640 O O . VAL A 1 88 ? 18.170 -4.246 -34.177 1.00 84.50 88 VAL A O 1
ATOM 643 N N . PRO A 1 89 ? 19.468 -2.382 -34.245 1.00 75.56 89 PRO A N 1
ATOM 644 C CA . PRO A 1 89 ? 19.571 -2.340 -35.702 1.00 75.56 89 PRO A CA 1
ATOM 645 C C . PRO A 1 89 ? 20.258 -3.602 -36.218 1.00 75.56 89 PRO A C 1
ATOM 647 O O . PRO A 1 89 ? 21.229 -4.062 -35.605 1.00 75.56 89 PRO A O 1
ATOM 650 N N . ASP A 1 90 ? 19.765 -4.147 -37.327 1.00 74.62 90 ASP A N 1
ATOM 651 C CA . ASP A 1 90 ? 20.401 -5.287 -37.983 1.00 74.62 90 ASP A CA 1
ATOM 652 C C . ASP A 1 90 ? 21.748 -4.818 -38.598 1.00 74.62 90 ASP A C 1
ATOM 654 O O . ASP A 1 90 ? 21.882 -3.670 -39.028 1.00 74.62 90 ASP A O 1
ATOM 658 N N . GLU A 1 91 ? 22.788 -5.664 -38.580 1.00 63.28 91 GLU A N 1
ATOM 659 C CA . GLU A 1 91 ? 24.183 -5.274 -38.891 1.00 63.28 91 GLU A CA 1
ATOM 660 C C . GLU A 1 91 ? 24.385 -4.665 -40.298 1.00 63.28 91 GLU A C 1
ATOM 662 O O . GLU A 1 91 ? 25.354 -3.933 -40.514 1.00 63.28 91 GLU A O 1
ATOM 667 N N . GLU A 1 92 ? 23.454 -4.889 -41.230 1.00 58.06 92 GLU A N 1
ATOM 668 C CA . GLU A 1 92 ? 23.482 -4.344 -42.596 1.00 58.06 92 GLU A CA 1
ATOM 669 C C . GLU A 1 92 ? 23.242 -2.822 -42.663 1.00 58.06 92 GLU A C 1
ATOM 671 O O . GLU A 1 92 ? 23.737 -2.171 -43.579 1.00 58.06 92 GLU A O 1
ATOM 676 N N . GLU A 1 93 ? 22.584 -2.214 -41.669 1.00 55.53 93 GLU A N 1
ATOM 677 C CA . GLU A 1 93 ? 22.316 -0.762 -41.639 1.00 55.53 93 GLU A CA 1
ATOM 678 C C . GLU A 1 93 ? 23.478 0.070 -41.065 1.00 55.53 93 GLU A C 1
ATOM 680 O O . GLU A 1 93 ? 23.437 1.298 -41.080 1.00 55.53 93 GLU A O 1
ATOM 685 N N . ARG A 1 94 ? 24.534 -0.570 -40.541 1.00 52.28 94 ARG A N 1
ATOM 686 C CA . ARG A 1 94 ? 25.692 0.129 -39.943 1.00 52.28 94 ARG A CA 1
ATOM 687 C C . ARG A 1 94 ? 26.827 0.430 -40.922 1.00 52.28 94 ARG A C 1
ATOM 689 O O . ARG A 1 94 ? 27.766 1.124 -40.538 1.00 52.28 94 ARG A O 1
ATOM 696 N N . SER A 1 95 ? 26.758 -0.101 -42.142 1.00 55.16 95 SER A N 1
ATOM 697 C CA . SER A 1 95 ? 27.836 -0.022 -43.142 1.00 55.16 95 SER A CA 1
ATOM 698 C C . SER A 1 95 ? 27.440 0.714 -44.433 1.00 55.16 95 SER A C 1
ATOM 700 O O . SER A 1 95 ? 28.191 0.647 -45.406 1.00 55.16 95 SER A O 1
ATOM 702 N N . GLY A 1 96 ? 26.281 1.386 -44.455 1.00 49.19 96 GLY A N 1
ATOM 703 C CA . GLY A 1 96 ? 25.771 2.179 -45.585 1.00 49.19 96 GLY A CA 1
ATOM 704 C C . GLY A 1 96 ? 25.863 3.681 -45.358 1.00 49.19 96 GLY A C 1
ATOM 705 O O . GLY A 1 96 ? 25.629 4.110 -44.206 1.00 49.19 96 GLY A O 1
#

Sequence (96 aa):
MARTVDPAKRARRQRALDSILFAQNDLISLVEKCGDLEAGARAEVGGHPIGDEIVARAALSRGALEGSLAAVAQARQACAMIDVTVEVPDEEERSG

Foldseek 3Di:
DDKDFDPVLVVVLVVVLVVLVVVLVVLVVVLVVLVVVLVVLCVPQNPDPVSVVVSVVSVVVSVVSVVVSVVSVVVSVVSVPDDRMDDDDDPVVVPD

Mean predicted aligned error: 6.07 Å

Radius of gyration: 23.58 Å; Cα contacts (8 Å, |Δi|>4): 77; chains: 1; bounding box: 49×20×72 Å

Secondary structure (DSSP, 8-state):
-EEEE-HHHHHHHHHHHHHHHHHHHHHHHHHHHHHHHHHHHHHHHTTSHHHHHHHHHHHHHHHHHHHHHHHHHHHHHHHHT---EEEEPPGGGG--

=== Feature glossary ===
Reading guide. The protein is described through the following features:

Foldseek 3Di. A 3Di character summarizes, for each residue, the relative orientation of the Cα frame of its nearest spatial neighbor. Because it encodes fold topology rather than chemistry, 3Di alignments detect remote structural similarity that sequence alignment misses.

Contact-map, Ramachandran, and PAE plots. Plot images: a contact map (which residues are close in 3D, as an N×N binary image), a Ramachandran scatter (backbone torsion angles, revealing secondary-structure composition at a glance), and — for AlphaFold structures — a PAE heatmap (pairwise prediction confidence).

Radius of gyration, Cα contacts, bounding box. Radius of gyration (Rg) is the root-mean-square distance of Cα atoms from their centroid — a single number for overall size and compactness. A globular domain of N residues has Rg ≈ 2.2·N^0.38 Å; an extended or disordered chain has a much larger Rg. The Cα contact count is the number of residue pairs whose Cα atoms are within 8 Å and are more than four positions apart in sequence — a standard proxy for tertiary packing density. The bounding box is the smallest axis-aligned box enclosing all Cα atoms.

Secondary structure (8-state, DSSP). Eight-state secondary structure (DSSP): H is the canonical α-helix, G the tighter 3₁₀-helix, I the wider π-helix; E/B are β-structure, T and S are turns and bends, and '-' is everything else. DSSP derives these from the pattern of main-chain N–H···O=C hydrogen bonds, not from the sequence.

B-factor. B-factor (Debye–Waller factor) reflects atomic displacement in the crystal lattice. It is an experimental observable (units Å²), not a prediction; low values mean the atom is pinned down, high values mean it moves or is het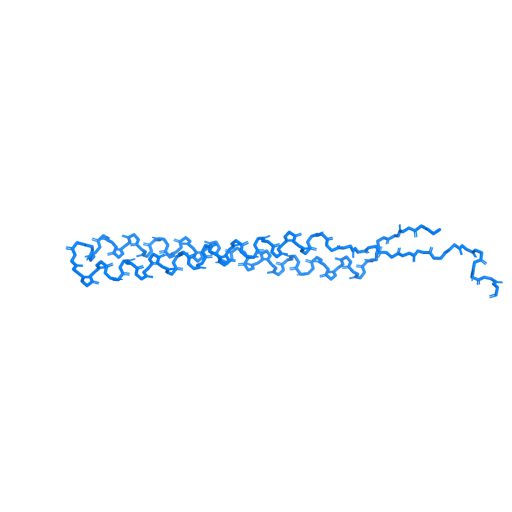erogeneous across the crystal.

pLDDT. pLDDT is the predicted lDDT-Cα score: AlphaFold's confidence that the local environment of each residue (all inter-atomic distances within 15 Å) is correctly placed. It is a per-residue number between 0 and 100, with higher meaning more reliable.

Nearest PDB structures. Nearest PDB neighbors are the top structural matches found by Foldseek when searching this structure against the entire Protein Data Bank. Each hit reports a TM-score (0 to 1; >0.5 almost always implies the same fold) and an E-value. These are *structural* homologs — they may share no detectable sequence similarity.

Solvent-accessible surface area. Accessible surface area quantifies burial. A residue with SASA near zero is packed into the hydrophobic core; one with SASA >100 Å² sits on the surface. Computed here via the Shrake–Rupley numerical algorithm with a 1.4 Å probe.

Rendered structure images. Structure images are PyMOL renders from six orthogonal camera directions. Cartoon representation draws helices as coils and strands as arrows; sticks shows the backbone as bonds; surface shows the solvent-excluded envelope. Rainbow coloring maps sequence position to hue (blue→red, N→C); chain coloring assigns a distinct color per polypeptide.

Backbone torsions (φ/ψ). φ (phi) and ψ (psi) are the two rotatable backbone dihedrals per residue: φ is the C(i-1)–N–Cα–C torsion, ψ is the N–Cα–C–N(i+1) torsion, both in degrees on (−180°, 180°]. α-helical residues cluster near (−60°, −45°); β-strand residues near (−120°, +130°). A Ramachandran plot is simply a scatter of (φ, ψ) for every residue.

Predicted aligned error. Predicted Aligned Error (PAE) is an AlphaFold confidence matrix: entry (i, j) is the expected error in the position of residue j, in ångströms, when the prediction is superimposed on the true structure at residue i. Low PAE within a block of residues means that block is internally rigid and well-predicted; high PAE between two blocks means their relative placement is uncertain even if each block individually is confident.

mmCIF coordinates. Structure coordinates are given as an mmCIF _atom_site loop: one row per atom with element, residue name, chain id, sequence number, and x/y/z position in Å. Only the four main-chain atoms per residue are included here; side chains are omitted to keep the record compact.

InterPro / GO / CATH / organism. Database cross-references. InterPro integrates a dozen domain/family signature databases into unified entries with residue-range hits. GO terms attach function/process/location labels with evidence codes. CATH codes position the fold in a four-level structural taxonomy. Organism is the NCBI-taxonomy species name.

Secondary structure (3-state, P-SEA). SS3 is a coarse helix/strand/coil call (letters a/b/c) made by the P-SEA algorithm from inter-Cα distances and dihedrals. It is less detailed than DSSP but needs only Cα positions.

Sequence. Sequence gives the chain of amino acids in standard one-letter code (A=alanine, C=cysteine, …, Y=tyrosine), read N→C. It is the only feature that is directly encoded by the gene; all structural features are derived from the folded form of this sequence.